Protein AF-A0A536NCB9-F1 (afdb_monomer_lite)

Foldseek 3Di:
DDDDDDPPPPDDDDDDDPVVVVVCVVQAPWDKDAPPDPCQVVQQDDPPPVDDDHDRIDTDGPDPSD

Radius of gyration: 13.68 Å; chains: 1; bounding box: 28×39×28 Å

Sequence (66 aa):
MIASAAPSTTGLPTTLDDSALEELRKAFDGELVRPTDPTYEMARRAWNGMVDKRPALIARPRGTAD

Structure (mmCIF, N/CA/C/O backbone):
data_AF-A0A536NCB9-F1
#
_entry.id   AF-A0A536NCB9-F1
#
loop_
_atom_site.group_PDB
_atom_site.id
_atom_site.type_symbol
_atom_site.label_atom_id
_atom_site.label_alt_id
_atom_site.label_comp_id
_atom_site.label_asym_id
_atom_site.label_entity_id
_atom_site.label_seq_id
_atom_site.pdbx_PDB_ins_code
_atom_site.Cartn_x
_atom_site.Cartn_y
_atom_site.Cartn_z
_atom_site.occupancy
_atom_site.B_iso_or_equiv
_atom_site.auth_seq_id
_atom_site.auth_comp_id
_atom_site.auth_asym_id
_atom_site.auth_atom_id
_atom_site.pdbx_PDB_model_num
ATOM 1 N N . MET A 1 1 ? -15.143 -24.403 -11.847 1.00 42.12 1 MET A N 1
ATOM 2 C CA . MET A 1 1 ? -13.820 -23.862 -11.470 1.00 42.12 1 MET A CA 1
ATOM 3 C C . MET A 1 1 ? -13.624 -22.586 -12.285 1.00 42.12 1 MET A C 1
ATOM 5 O O . MET A 1 1 ? -13.264 -22.677 -13.448 1.00 42.12 1 MET A O 1
ATOM 9 N N . ILE A 1 2 ? -14.042 -21.426 -11.767 1.00 40.66 2 ILE A N 1
ATOM 10 C CA . ILE A 1 2 ? -14.015 -20.164 -12.527 1.00 40.66 2 ILE A CA 1
ATOM 11 C C . ILE A 1 2 ? -12.660 -19.476 -12.327 1.00 40.66 2 ILE A C 1
ATOM 13 O O . ILE A 1 2 ? -12.322 -19.061 -11.223 1.00 40.66 2 ILE A O 1
ATOM 17 N N . ALA A 1 3 ? -11.859 -19.395 -13.387 1.00 46.22 3 ALA A N 1
ATOM 18 C CA . ALA A 1 3 ? -10.663 -18.565 -13.405 1.00 46.22 3 ALA A CA 1
ATOM 19 C C . ALA A 1 3 ? -11.113 -17.102 -13.531 1.00 46.22 3 ALA A C 1
ATOM 21 O O . ALA A 1 3 ? -11.553 -16.674 -14.595 1.00 46.22 3 ALA A O 1
ATOM 22 N N . SER A 1 4 ? -11.058 -16.352 -12.429 1.00 45.66 4 SER A N 1
ATOM 23 C CA . SER A 1 4 ? -11.241 -14.90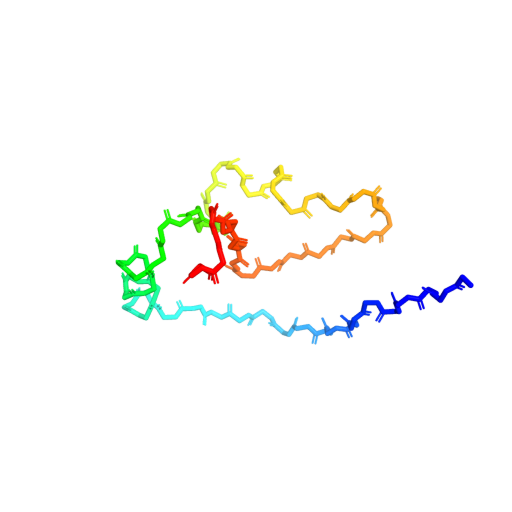0 -12.461 1.00 45.66 4 SER A CA 1
ATOM 24 C C . SER A 1 4 ? -10.029 -14.292 -13.167 1.00 45.66 4 SER A C 1
ATOM 26 O O . SER A 1 4 ? -8.915 -14.325 -12.641 1.00 45.66 4 SER A O 1
ATOM 28 N N . ALA A 1 5 ? -10.219 -13.812 -14.396 1.00 44.50 5 ALA A N 1
ATOM 29 C CA . ALA A 1 5 ? -9.195 -13.073 -15.116 1.00 44.50 5 ALA A CA 1
ATOM 30 C C . ALA A 1 5 ? -8.945 -11.754 -14.371 1.00 44.50 5 ALA A C 1
ATOM 32 O O . ALA A 1 5 ? -9.821 -10.892 -14.317 1.00 44.50 5 ALA A O 1
ATOM 33 N N . ALA A 1 6 ? -7.764 -11.608 -13.766 1.00 51.22 6 ALA A N 1
ATOM 34 C CA . ALA A 1 6 ? -7.360 -10.350 -13.153 1.00 51.22 6 ALA A CA 1
ATOM 35 C C . ALA A 1 6 ? -7.439 -9.221 -14.203 1.00 51.22 6 ALA A C 1
ATOM 37 O O . ALA A 1 6 ? -6.977 -9.425 -15.330 1.00 51.22 6 ALA A O 1
ATOM 38 N N . PRO A 1 7 ? -7.992 -8.038 -13.877 1.00 50.47 7 PRO A N 1
ATOM 39 C CA . PRO A 1 7 ? -8.035 -6.926 -14.815 1.00 50.47 7 PRO A CA 1
ATOM 40 C C . PRO A 1 7 ? -6.604 -6.537 -15.210 1.00 50.47 7 PRO A C 1
ATOM 42 O O . PRO A 1 7 ? -5.782 -6.110 -14.392 1.00 50.47 7 PRO A O 1
ATOM 45 N N . SER A 1 8 ? -6.279 -6.712 -16.490 1.00 45.03 8 SER A N 1
ATOM 46 C CA . SER A 1 8 ? -5.020 -6.245 -17.064 1.00 45.03 8 SER A CA 1
ATOM 47 C C . SER A 1 8 ? -5.132 -4.756 -17.365 1.00 45.03 8 SER A C 1
ATOM 49 O O . SER A 1 8 ? -5.297 -4.350 -18.509 1.00 45.03 8 SER A O 1
ATOM 51 N N . THR A 1 9 ? -5.055 -3.934 -16.320 1.00 63.59 9 THR A N 1
ATOM 52 C CA . THR A 1 9 ? -4.899 -2.486 -16.468 1.00 63.59 9 THR A CA 1
ATOM 53 C C . THR A 1 9 ? -3.469 -2.201 -16.914 1.00 63.59 9 THR A C 1
ATOM 55 O O . THR A 1 9 ? -2.529 -2.316 -16.124 1.00 63.59 9 THR A O 1
ATOM 58 N N . THR A 1 10 ? -3.288 -1.856 -18.186 1.00 60.56 10 THR A N 1
ATOM 59 C CA . THR A 1 10 ? -2.064 -1.202 -18.658 1.00 60.56 10 THR A CA 1
ATOM 60 C C . THR A 1 10 ? -2.084 0.229 -18.124 1.00 60.56 10 THR A C 1
ATOM 62 O O . THR A 1 10 ? -2.711 1.106 -18.710 1.00 60.56 10 THR A O 1
ATOM 65 N N . GLY A 1 11 ? -1.485 0.446 -16.952 1.00 60.44 11 GLY A N 1
ATOM 66 C CA . GLY A 1 11 ? -1.369 1.768 -16.341 1.00 60.44 11 GLY A CA 1
ATOM 67 C C . GLY A 1 11 ? -0.179 2.527 -16.918 1.00 60.44 11 GLY A C 1
ATOM 68 O O . GLY A 1 11 ? 0.934 2.004 -16.945 1.00 60.44 11 GLY A O 1
ATOM 69 N N . LEU A 1 12 ? -0.406 3.759 -17.372 1.00 64.62 12 LEU A N 1
ATOM 70 C CA . LEU A 1 12 ? 0.675 4.714 -17.615 1.00 64.62 12 LEU A CA 1
ATOM 71 C C . LEU A 1 12 ? 1.386 5.026 -16.284 1.00 64.62 12 LEU A C 1
ATOM 73 O O . LEU A 1 12 ? 0.741 4.961 -15.229 1.00 64.62 12 LEU A O 1
ATOM 77 N N . PRO A 1 13 ? 2.691 5.360 -16.302 1.00 64.38 13 PRO A N 1
ATOM 78 C CA . PRO A 1 13 ? 3.401 5.776 -15.096 1.00 64.38 13 PRO A CA 1
ATOM 79 C C . PRO A 1 13 ? 2.640 6.934 -14.444 1.00 64.38 13 PRO A C 1
ATOM 81 O O . PRO A 1 13 ? 2.498 8.007 -15.024 1.00 64.38 13 PRO A O 1
ATOM 84 N N . THR A 1 14 ? 2.086 6.667 -13.263 1.00 71.19 14 THR A N 1
ATOM 85 C CA . THR A 1 14 ? 1.248 7.607 -12.518 1.00 71.19 14 THR A CA 1
ATOM 86 C C . THR A 1 14 ? 2.064 8.137 -11.354 1.00 71.19 14 THR A C 1
ATOM 88 O O . THR A 1 14 ? 2.515 7.363 -10.508 1.00 71.19 14 THR A O 1
ATOM 91 N N . THR A 1 15 ? 2.265 9.450 -11.322 1.00 75.56 15 THR A N 1
ATOM 92 C CA . THR A 1 15 ? 2.841 10.136 -10.165 1.00 75.56 15 THR A CA 1
ATOM 93 C C . THR A 1 15 ? 1.746 10.309 -9.119 1.00 75.56 15 THR A C 1
ATOM 95 O O . THR A 1 15 ? 0.654 10.767 -9.443 1.00 75.56 15 THR A O 1
ATOM 98 N N . LEU A 1 16 ? 2.027 9.912 -7.880 1.00 81.12 16 LEU A N 1
ATOM 99 C CA . LEU A 1 16 ? 1.137 10.131 -6.742 1.00 81.12 16 LEU A CA 1
ATOM 100 C C . LEU A 1 16 ? 1.500 11.446 -6.056 1.00 81.12 16 LEU A C 1
ATOM 102 O O . LEU A 1 16 ? 2.670 11.654 -5.729 1.00 81.12 16 LEU A O 1
ATOM 106 N N . ASP A 1 17 ? 0.498 12.287 -5.813 1.00 85.75 17 ASP A N 1
ATOM 107 C CA . ASP A 1 17 ? 0.628 13.470 -4.967 1.00 85.75 17 ASP A CA 1
ATOM 108 C C . ASP A 1 17 ? 0.992 13.073 -3.534 1.00 85.75 17 ASP A C 1
ATOM 110 O O . ASP A 1 17 ? 0.331 12.237 -2.911 1.00 85.75 17 ASP A O 1
ATOM 114 N N . ASP A 1 18 ? 2.042 13.697 -3.000 1.00 85.25 18 ASP A N 1
ATOM 115 C CA . ASP A 1 18 ? 2.594 13.329 -1.695 1.00 85.25 18 ASP A CA 1
ATOM 116 C C . ASP A 1 18 ? 1.610 13.638 -0.558 1.00 85.25 18 ASP A C 1
ATOM 118 O O . ASP A 1 18 ? 1.399 12.805 0.317 1.00 85.25 18 ASP A O 1
ATOM 122 N N . SER A 1 19 ? 0.895 14.767 -0.645 1.00 87.50 19 SER A N 1
ATOM 123 C CA . SER A 1 19 ? -0.121 15.141 0.346 1.00 87.50 19 SER A CA 1
ATOM 124 C C . SER A 1 19 ? -1.276 14.138 0.408 1.00 87.50 19 SER A C 1
ATOM 126 O O . SER A 1 19 ? -1.725 13.794 1.497 1.00 87.50 19 SER A O 1
ATOM 128 N N . ALA A 1 20 ? -1.750 13.643 -0.739 1.00 87.44 20 ALA A N 1
ATOM 129 C CA . ALA A 1 20 ? -2.817 12.643 -0.773 1.00 87.44 20 ALA A CA 1
ATOM 130 C C . ALA A 1 20 ? -2.336 11.297 -0.206 1.00 87.44 20 ALA A C 1
ATOM 132 O O . ALA A 1 20 ? -3.082 10.588 0.472 1.00 87.44 20 ALA A O 1
ATOM 133 N N . LEU A 1 21 ? -1.067 10.950 -0.446 1.00 87.88 21 LEU A N 1
ATOM 134 C CA . LEU A 1 21 ? -0.464 9.755 0.129 1.00 87.88 21 LEU A CA 1
ATOM 135 C C . LEU A 1 21 ? -0.293 9.870 1.648 1.00 87.88 21 LEU A C 1
ATOM 137 O O . LEU A 1 21 ? -0.530 8.891 2.354 1.00 87.88 21 LEU A O 1
ATOM 141 N N . GLU A 1 22 ? 0.095 11.035 2.163 1.00 88.88 22 GLU A N 1
ATOM 142 C CA . GLU A 1 22 ? 0.176 11.278 3.604 1.00 88.88 22 GLU A CA 1
ATOM 143 C C . GLU A 1 22 ? -1.193 11.172 4.284 1.00 88.88 22 GLU A C 1
ATOM 145 O O . GLU A 1 22 ? -1.289 10.624 5.383 1.00 88.88 22 GLU A O 1
ATOM 150 N N . GLU A 1 23 ? -2.263 11.652 3.647 1.00 91.19 23 GLU A N 1
ATOM 151 C CA . GLU A 1 23 ? -3.626 11.462 4.152 1.00 91.19 23 GLU A CA 1
ATOM 152 C C . GLU A 1 23 ? -4.017 9.983 4.181 1.00 91.19 23 GLU A C 1
ATOM 154 O O . GLU A 1 23 ? -4.493 9.494 5.208 1.00 91.19 23 GLU A O 1
ATOM 159 N N . LEU A 1 24 ? -3.731 9.243 3.105 1.00 89.50 24 LEU A N 1
ATOM 160 C CA . LEU A 1 24 ? -3.960 7.800 3.068 1.00 89.50 24 LEU A CA 1
ATOM 161 C C . LEU A 1 24 ? -3.156 7.081 4.158 1.00 89.50 24 LEU A C 1
ATOM 163 O O . LEU A 1 24 ? -3.695 6.220 4.837 1.00 89.50 24 LEU A O 1
ATOM 167 N N . ARG A 1 25 ? -1.897 7.464 4.390 1.00 87.62 25 ARG A N 1
ATOM 168 C CA . ARG A 1 25 ? -1.039 6.889 5.441 1.00 87.62 25 ARG A CA 1
ATOM 169 C C . ARG A 1 25 ? -1.630 7.059 6.844 1.00 87.62 25 ARG A C 1
ATOM 171 O O . ARG A 1 25 ? -1.365 6.231 7.706 1.00 87.62 25 ARG A O 1
ATOM 178 N N . LYS A 1 26 ? -2.388 8.132 7.084 1.00 90.38 26 LYS A N 1
ATOM 179 C CA . LYS A 1 26 ? -3.050 8.391 8.374 1.00 90.38 26 LYS A CA 1
ATOM 180 C C . LYS A 1 26 ? -4.327 7.573 8.549 1.00 90.38 26 LYS A C 1
ATOM 182 O O . LYS A 1 26 ? -4.674 7.255 9.680 1.00 90.38 26 LYS A O 1
ATOM 187 N N . ALA A 1 27 ? -5.027 7.284 7.454 1.00 89.94 27 ALA A N 1
ATOM 188 C CA . ALA A 1 27 ? -6.286 6.542 7.458 1.00 89.94 27 ALA A CA 1
ATOM 189 C C . ALA A 1 27 ? -6.112 5.030 7.230 1.00 89.94 27 ALA A C 1
ATOM 191 O O . ALA A 1 27 ? -7.037 4.272 7.500 1.00 89.94 27 ALA A O 1
ATOM 192 N N . PHE A 1 28 ? -4.954 4.606 6.721 1.00 90.25 28 PHE A N 1
ATOM 193 C CA . PHE A 1 28 ? -4.628 3.221 6.414 1.00 90.25 28 PHE A CA 1
ATOM 194 C C . PHE A 1 28 ? -3.734 2.651 7.504 1.00 90.25 28 PHE A C 1
ATOM 196 O O . PHE A 1 28 ? -2.586 3.063 7.684 1.00 90.25 28 PHE A O 1
ATOM 203 N N . ASP A 1 29 ? -4.262 1.672 8.213 1.00 87.88 29 ASP A N 1
ATOM 204 C CA . ASP A 1 29 ? -3.581 1.013 9.305 1.00 87.88 29 ASP A CA 1
ATOM 205 C C . ASP A 1 29 ? -2.478 0.087 8.773 1.00 87.88 29 ASP A C 1
ATOM 207 O O . ASP A 1 29 ? -1.458 -0.096 9.436 1.00 87.88 29 ASP A O 1
ATOM 211 N N . GLY A 1 30 ? -2.642 -0.474 7.571 1.00 88.06 30 GLY A N 1
ATOM 212 C CA . GLY A 1 30 ? -1.700 -1.390 6.918 1.00 88.06 30 GLY A CA 1
ATOM 213 C C . GLY A 1 30 ? -0.368 -0.787 6.420 1.00 88.06 30 GLY A C 1
ATOM 214 O O . GLY A 1 30 ? 0.051 0.318 6.760 1.00 88.06 30 GLY A O 1
ATOM 215 N N . GLU A 1 31 ? 0.349 -1.552 5.592 1.00 90.69 31 GLU A N 1
ATOM 216 C CA . GLU A 1 31 ? 1.627 -1.131 4.993 1.00 90.69 31 GLU A CA 1
ATOM 217 C C . GLU A 1 31 ? 1.403 -0.527 3.596 1.00 90.69 31 GLU A C 1
ATOM 219 O O . GLU A 1 31 ? 0.819 -1.168 2.724 1.00 90.69 31 GLU A O 1
ATOM 224 N N . LEU A 1 32 ? 1.900 0.690 3.367 1.00 91.62 32 LEU A N 1
ATOM 225 C CA . LEU A 1 32 ? 1.952 1.327 2.048 1.00 91.62 32 LEU A CA 1
ATOM 226 C C . LEU A 1 32 ? 3.405 1.329 1.561 1.00 91.62 32 LEU A C 1
ATOM 228 O O . LEU A 1 32 ? 4.264 1.896 2.232 1.00 91.62 32 LEU A O 1
ATOM 232 N N . VAL A 1 33 ? 3.673 0.711 0.409 1.00 91.69 33 VAL A N 1
ATOM 233 C CA . VAL A 1 33 ? 5.024 0.526 -0.151 1.00 91.69 33 VAL A CA 1
ATOM 234 C C . VAL A 1 33 ? 5.138 1.246 -1.496 1.00 91.69 33 VAL A C 1
ATOM 236 O O . VAL A 1 33 ? 4.377 0.964 -2.427 1.00 91.69 33 VAL A O 1
ATOM 239 N N . ARG A 1 34 ? 6.094 2.168 -1.614 1.00 90.38 34 ARG A N 1
ATOM 240 C CA . ARG A 1 34 ? 6.405 2.948 -2.822 1.00 90.38 34 ARG A CA 1
ATOM 241 C C . ARG A 1 34 ? 7.601 2.349 -3.569 1.00 90.38 34 ARG A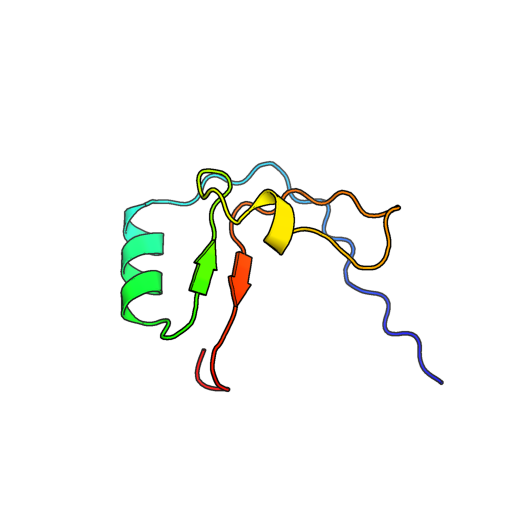 C 1
ATOM 243 O O . ARG A 1 34 ? 8.409 1.658 -2.961 1.00 90.38 34 ARG A O 1
ATOM 250 N N . PRO A 1 35 ? 7.805 2.686 -4.857 1.00 90.06 35 PRO A N 1
ATOM 251 C CA . PRO A 1 35 ? 9.001 2.299 -5.613 1.00 90.06 35 PRO A CA 1
ATOM 252 C C . PRO A 1 35 ? 10.339 2.695 -4.970 1.00 90.06 35 PRO A C 1
ATOM 254 O O . PRO A 1 35 ? 11.370 2.117 -5.298 1.00 90.06 35 PRO A O 1
ATOM 257 N N . THR A 1 36 ? 10.333 3.687 -4.077 1.00 87.50 36 THR A N 1
ATOM 258 C CA . THR A 1 36 ? 11.509 4.145 -3.326 1.00 87.50 36 THR A CA 1
ATOM 259 C C . THR A 1 36 ? 11.807 3.304 -2.085 1.00 87.50 36 THR A C 1
ATOM 261 O O . THR A 1 36 ? 12.887 3.440 -1.516 1.00 87.50 36 THR A O 1
ATOM 264 N N . ASP A 1 37 ? 10.871 2.463 -1.640 1.00 89.00 37 ASP A N 1
ATOM 265 C CA . ASP A 1 37 ? 11.039 1.644 -0.445 1.00 89.00 37 ASP A CA 1
ATOM 266 C C . ASP A 1 37 ? 11.878 0.390 -0.736 1.00 89.00 37 ASP A C 1
ATOM 268 O O . ASP A 1 37 ? 11.683 -0.275 -1.759 1.00 89.00 37 ASP A O 1
ATOM 272 N N . PRO A 1 38 ? 12.765 -0.020 0.190 1.00 91.38 38 PRO A N 1
ATOM 273 C CA . PRO A 1 38 ? 13.617 -1.195 -0.003 1.00 91.38 38 PRO A CA 1
ATOM 274 C C . PRO A 1 38 ? 12.817 -2.503 -0.112 1.00 91.38 38 PRO A C 1
ATOM 276 O O . PRO A 1 38 ? 13.301 -3.485 -0.674 1.00 91.38 38 PRO A O 1
ATOM 279 N N . THR A 1 39 ? 11.586 -2.534 0.405 1.00 90.50 39 THR A N 1
ATOM 280 C CA . THR A 1 39 ? 10.698 -3.702 0.354 1.00 90.50 39 THR A CA 1
ATOM 281 C C . THR A 1 39 ? 9.912 -3.807 -0.956 1.00 90.50 39 THR A C 1
ATOM 283 O O . THR A 1 39 ? 9.323 -4.858 -1.215 1.00 90.50 39 THR A O 1
ATOM 286 N N . TYR A 1 40 ? 9.931 -2.782 -1.818 1.00 91.31 40 TYR A N 1
ATOM 287 C CA . TYR A 1 40 ? 9.121 -2.712 -3.039 1.00 91.31 40 TYR A CA 1
ATOM 288 C C . TYR A 1 40 ? 9.372 -3.863 -4.012 1.00 91.31 40 TYR A C 1
ATOM 290 O O . TYR A 1 40 ? 8.432 -4.522 -4.460 1.00 91.31 40 TYR A O 1
ATOM 298 N N . GLU A 1 41 ? 10.641 -4.152 -4.305 1.00 89.81 41 GLU A N 1
ATOM 299 C CA . GLU A 1 41 ? 11.012 -5.218 -5.244 1.00 89.81 41 GLU A CA 1
ATOM 300 C C . GLU A 1 41 ? 10.592 -6.604 -4.758 1.00 89.81 41 GLU A C 1
ATOM 302 O O . GLU A 1 41 ? 10.343 -7.499 -5.564 1.00 89.81 41 GLU A O 1
ATOM 307 N N . MET A 1 42 ? 10.490 -6.797 -3.443 1.00 89.38 42 MET A N 1
ATOM 308 C CA . MET A 1 42 ? 9.937 -8.019 -2.872 1.00 89.38 42 MET A CA 1
ATOM 309 C C . MET A 1 42 ? 8.406 -7.998 -2.930 1.00 89.38 42 MET A C 1
ATOM 311 O O . MET A 1 42 ? 7.800 -8.974 -3.365 1.00 89.38 42 MET A O 1
ATOM 315 N N . ALA A 1 43 ? 7.784 -6.888 -2.524 1.00 89.38 43 ALA A N 1
ATOM 316 C CA . ALA A 1 43 ? 6.335 -6.742 -2.420 1.00 89.38 43 ALA A CA 1
ATOM 317 C C . ALA A 1 43 ? 5.615 -6.835 -3.775 1.00 89.38 43 ALA A C 1
ATOM 319 O O . ALA A 1 43 ? 4.488 -7.319 -3.837 1.00 89.38 43 ALA A O 1
ATOM 320 N N . ARG A 1 44 ? 6.258 -6.412 -4.870 1.00 89.12 44 ARG A N 1
ATOM 321 C CA . ARG A 1 44 ? 5.668 -6.442 -6.219 1.00 89.12 44 ARG A CA 1
ATOM 322 C C . ARG A 1 44 ? 5.736 -7.804 -6.914 1.00 89.12 44 ARG A C 1
ATOM 324 O O . ARG A 1 44 ? 5.174 -7.952 -7.999 1.00 89.12 44 ARG A O 1
ATOM 331 N N . ARG A 1 45 ? 6.450 -8.787 -6.349 1.00 88.19 45 ARG A N 1
ATOM 332 C CA . ARG A 1 45 ? 6.629 -10.101 -6.985 1.00 88.19 45 ARG A CA 1
ATOM 333 C C . ARG A 1 45 ? 5.314 -10.863 -7.010 1.00 88.19 45 ARG A C 1
ATOM 335 O O . ARG A 1 45 ? 4.852 -11.375 -5.993 1.00 88.19 45 ARG A O 1
ATOM 342 N N . ALA A 1 46 ? 4.744 -10.984 -8.203 1.00 83.12 46 ALA A N 1
ATOM 343 C CA . ALA A 1 46 ? 3.668 -11.923 -8.449 1.00 83.12 46 ALA A CA 1
ATOM 344 C C . ALA A 1 46 ? 4.211 -13.358 -8.415 1.00 83.12 46 ALA A C 1
ATOM 346 O O . ALA A 1 46 ? 5.333 -13.628 -8.843 1.00 83.12 46 ALA A O 1
ATOM 347 N N . TRP A 1 47 ? 3.380 -14.297 -7.961 1.00 76.12 47 TRP A N 1
ATOM 348 C CA . TRP A 1 47 ? 3.697 -15.726 -8.038 1.00 76.12 47 TRP A CA 1
ATOM 349 C C . TRP A 1 47 ? 3.937 -16.187 -9.487 1.00 76.12 47 TRP A C 1
ATOM 351 O O . TRP A 1 47 ? 4.746 -17.075 -9.743 1.00 76.12 47 TRP A O 1
ATOM 361 N N . ASN A 1 48 ? 3.279 -15.535 -10.451 1.00 75.88 48 ASN A N 1
ATOM 362 C CA . ASN A 1 48 ? 3.550 -15.729 -11.866 1.00 75.88 48 ASN A CA 1
ATOM 363 C C . ASN A 1 48 ? 4.716 -14.835 -12.315 1.00 75.88 48 ASN A C 1
ATOM 365 O O . ASN A 1 48 ? 4.530 -13.644 -12.562 1.00 75.88 48 ASN A O 1
ATOM 369 N N . GLY A 1 49 ? 5.900 -15.432 -12.471 1.00 75.31 49 GLY A N 1
ATOM 370 C CA . GLY A 1 49 ? 7.115 -14.740 -12.913 1.00 75.31 49 GLY A CA 1
ATOM 371 C C . GLY A 1 49 ? 7.058 -14.152 -14.329 1.00 75.31 49 GLY A C 1
ATOM 372 O O . GLY A 1 49 ? 7.937 -13.377 -14.686 1.00 75.31 49 GLY A O 1
ATOM 373 N N . MET A 1 50 ? 6.031 -14.467 -15.128 1.00 79.25 50 MET A N 1
ATOM 374 C CA . MET A 1 50 ? 5.796 -13.806 -16.421 1.00 79.25 50 MET A CA 1
ATOM 375 C C . MET A 1 50 ? 5.127 -12.431 -16.283 1.00 79.25 50 MET A C 1
ATOM 377 O O . MET A 1 50 ? 5.016 -11.701 -17.265 1.00 79.25 50 MET A O 1
ATOM 381 N N . VAL A 1 51 ? 4.655 -12.066 -15.087 1.00 77.12 51 VAL A N 1
ATOM 382 C CA . VAL A 1 51 ? 3.996 -10.7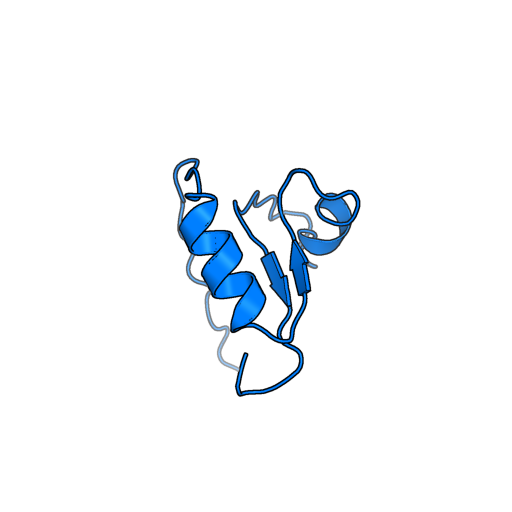83 -14.835 1.00 77.12 51 VAL A CA 1
ATOM 383 C C . VAL A 1 51 ? 4.958 -9.852 -14.105 1.00 77.12 51 VAL A C 1
ATOM 385 O O . VAL A 1 51 ? 5.063 -9.885 -12.881 1.00 77.12 51 VAL A O 1
ATOM 388 N N . ASP A 1 52 ? 5.622 -8.979 -14.863 1.00 80.31 52 ASP A N 1
ATOM 389 C CA . ASP A 1 52 ? 6.445 -7.896 -14.321 1.00 80.31 52 ASP A CA 1
ATOM 390 C C . ASP A 1 52 ? 5.673 -6.562 -14.331 1.00 80.31 52 ASP A C 1
ATOM 392 O O . ASP A 1 52 ? 5.779 -5.762 -15.260 1.00 80.31 52 ASP A O 1
ATOM 396 N N . LYS A 1 53 ? 4.854 -6.320 -13.296 1.00 83.75 53 LYS A N 1
ATOM 397 C CA . LYS A 1 53 ? 4.123 -5.051 -13.119 1.00 83.75 53 LYS A CA 1
ATOM 398 C C . LYS A 1 53 ? 4.804 -4.156 -12.090 1.00 83.75 53 LYS A C 1
ATOM 400 O O . LYS A 1 53 ? 5.099 -4.599 -10.982 1.00 83.75 53 LYS A O 1
ATOM 405 N N . ARG A 1 54 ? 4.990 -2.879 -12.439 1.00 87.00 54 ARG A N 1
ATOM 406 C CA . ARG A 1 54 ? 5.594 -1.840 -11.587 1.00 87.00 54 ARG A CA 1
ATOM 407 C C . ARG A 1 54 ? 4.533 -0.841 -11.106 1.00 87.00 54 ARG A C 1
ATOM 409 O O . ARG A 1 54 ? 4.376 0.210 -11.724 1.00 87.00 54 ARG A O 1
ATOM 416 N N . PRO A 1 55 ? 3.749 -1.170 -10.063 1.00 86.12 55 PRO A N 1
ATOM 417 C CA . PRO A 1 55 ? 2.741 -0.258 -9.530 1.00 86.12 55 PRO A CA 1
ATOM 418 C C . PRO A 1 55 ? 3.384 0.966 -8.863 1.00 86.12 55 PRO A C 1
ATOM 420 O O . PRO A 1 55 ? 4.464 0.864 -8.285 1.00 86.12 55 PRO A O 1
ATOM 423 N N . ALA A 1 56 ? 2.697 2.110 -8.896 1.00 87.81 56 ALA A N 1
ATOM 424 C CA . ALA A 1 56 ? 3.137 3.331 -8.214 1.00 87.81 56 ALA A CA 1
ATOM 425 C C . ALA A 1 56 ? 3.007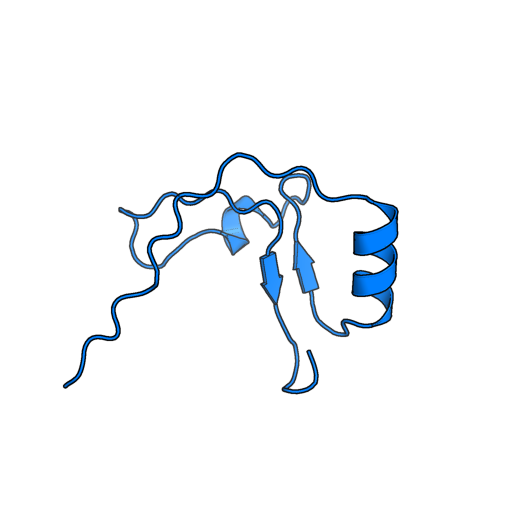 3.250 -6.678 1.00 87.81 56 ALA A C 1
ATOM 427 O O . ALA A 1 56 ? 3.692 3.980 -5.965 1.00 87.81 56 ALA A O 1
ATOM 428 N N . LEU A 1 57 ? 2.149 2.356 -6.174 1.00 89.50 57 LEU A N 1
ATOM 429 C CA . LEU A 1 57 ? 1.932 2.098 -4.751 1.00 89.50 57 LEU A CA 1
ATOM 430 C C . LEU A 1 57 ? 1.431 0.6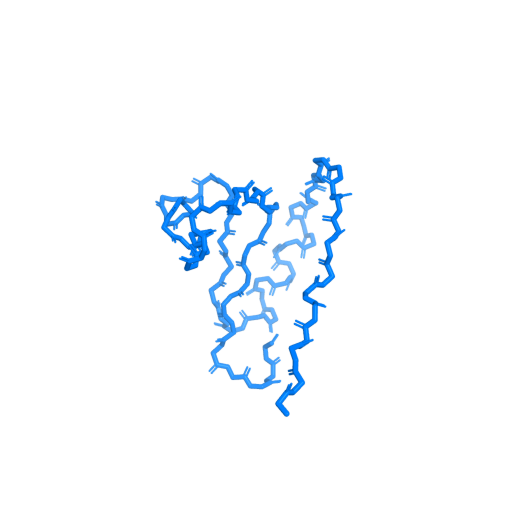66 -4.548 1.00 89.50 57 LEU A C 1
ATOM 432 O O . LEU A 1 57 ? 0.623 0.175 -5.337 1.00 89.50 57 LEU A O 1
ATOM 436 N N . ILE A 1 58 ? 1.888 0.011 -3.484 1.00 90.94 58 ILE A N 1
ATOM 437 C CA . ILE A 1 58 ? 1.389 -1.292 -3.037 1.00 90.94 58 ILE A CA 1
ATOM 438 C C . ILE A 1 58 ? 0.806 -1.109 -1.639 1.00 90.94 58 ILE A C 1
ATOM 440 O O . ILE A 1 58 ? 1.526 -0.726 -0.722 1.00 90.94 58 ILE A O 1
ATOM 444 N N . ALA A 1 59 ? -0.484 -1.394 -1.479 1.00 91.75 59 ALA A N 1
ATOM 445 C CA . ALA A 1 59 ? -1.162 -1.373 -0.189 1.00 91.75 59 ALA A CA 1
ATOM 446 C C . ALA A 1 59 ? -1.308 -2.803 0.348 1.00 91.75 59 ALA A C 1
ATOM 448 O O . ALA A 1 59 ? -1.800 -3.689 -0.353 1.00 91.75 59 ALA A O 1
ATOM 449 N N . ARG A 1 60 ? -0.861 -3.037 1.583 1.00 89.38 60 ARG A N 1
ATOM 450 C CA . ARG A 1 60 ? -0.985 -4.312 2.299 1.00 89.38 60 ARG A CA 1
ATOM 451 C C . ARG A 1 60 ? -1.880 -4.095 3.524 1.00 89.38 60 ARG A C 1
ATOM 453 O O . ARG A 1 60 ? -1.365 -3.709 4.578 1.00 89.38 60 ARG A O 1
ATOM 460 N N . PRO A 1 61 ? -3.200 -4.283 3.373 1.00 89.25 61 PRO A N 1
ATOM 461 C CA . PRO A 1 61 ? -4.165 -4.055 4.444 1.00 89.25 61 PRO A CA 1
ATOM 462 C C . PRO A 1 61 ? -3.943 -5.035 5.599 1.00 89.25 61 PRO A C 1
ATOM 464 O O . PRO A 1 61 ? -3.518 -6.175 5.381 1.00 89.25 61 PRO A O 1
ATOM 467 N N . ARG A 1 62 ? -4.214 -4.601 6.834 1.00 88.75 62 ARG A N 1
ATOM 468 C CA . ARG A 1 62 ? -4.156 -5.460 8.028 1.00 88.75 62 ARG A CA 1
ATOM 469 C C . ARG A 1 62 ? -5.532 -6.021 8.381 1.00 88.75 62 ARG A C 1
ATOM 471 O O . ARG A 1 62 ? -5.611 -7.089 8.986 1.00 88.75 62 ARG A O 1
ATOM 478 N N . GLY A 1 63 ? -6.602 -5.334 7.996 1.00 87.88 63 GLY A N 1
ATOM 479 C CA . GLY A 1 63 ? -7.976 -5.766 8.211 1.00 87.88 63 GLY A CA 1
ATOM 480 C C . GLY A 1 63 ? -8.911 -5.349 7.083 1.00 87.88 63 GLY A C 1
ATOM 481 O O . GLY A 1 63 ? -8.491 -4.858 6.050 1.00 87.88 63 GLY A O 1
ATOM 482 N N . THR A 1 64 ? -10.209 -5.559 7.284 1.00 84.56 64 THR A N 1
ATOM 483 C CA . THR A 1 64 ? -11.256 -5.205 6.309 1.00 84.56 64 THR A CA 1
ATOM 484 C C . THR A 1 64 ? -11.568 -3.712 6.244 1.00 84.56 64 THR A C 1
ATOM 486 O O . THR A 1 64 ? -12.299 -3.291 5.354 1.00 84.56 64 THR A O 1
ATOM 489 N N . ALA A 1 65 ? -11.105 -2.939 7.226 1.00 79.69 65 ALA A N 1
ATOM 490 C CA . ALA A 1 65 ? -11.261 -1.486 7.256 1.00 79.69 65 ALA A CA 1
ATOM 491 C C . ALA A 1 65 ? -10.156 -0.754 6.468 1.00 79.69 65 ALA A C 1
ATOM 493 O O . ALA A 1 65 ? -10.261 0.455 6.286 1.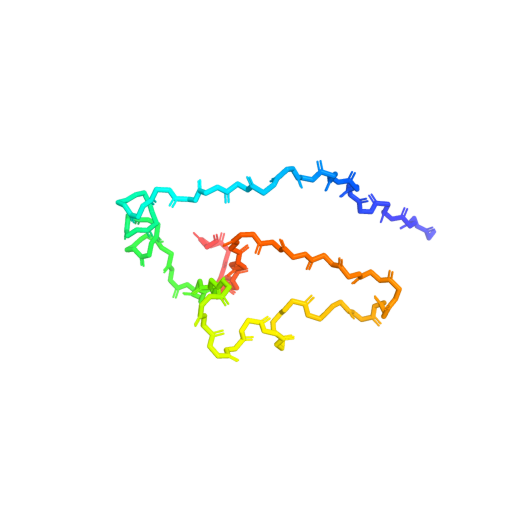00 79.69 65 ALA A O 1
ATOM 494 N N . ASP A 1 66 ? -9.137 -1.497 6.021 1.00 64.25 66 ASP A N 1
ATOM 495 C CA . ASP A 1 66 ? -8.014 -1.054 5.193 1.00 64.25 66 ASP A CA 1
ATOM 496 C C . ASP A 1 66 ? -8.274 -1.380 3.712 1.00 64.25 66 ASP A C 1
ATOM 498 O O . ASP A 1 66 ? -8.026 -0.507 2.851 1.00 64.25 66 ASP A O 1
#

pLDDT: mean 79.43, std 14.97, range [40.66, 91.75]

Secondary structure (DSSP, 8-state):
--------------PPPHHHHHHHHHH--SEEE-TTSTTHHHHT--SSTT-----S-EEE-SSTT-